Protein AF-A0A163J5F9-F1 (afdb_monomer_lite)

Structure (mmCIF, N/CA/C/O backbone):
data_AF-A0A163J5F9-F1
#
_entry.id   AF-A0A163J5F9-F1
#
loop_
_atom_site.group_PDB
_atom_site.id
_atom_site.type_symbol
_atom_site.label_atom_id
_atom_site.label_alt_id
_atom_site.label_comp_id
_atom_site.label_asym_id
_atom_site.label_entity_id
_atom_site.label_seq_id
_atom_site.pdbx_PDB_ins_code
_atom_site.Cartn_x
_atom_site.Cartn_y
_atom_site.Cartn_z
_atom_site.occupancy
_atom_site.B_iso_or_equiv
_atom_site.auth_seq_id
_atom_site.auth_comp_id
_atom_site.auth_asym_id
_atom_site.auth_atom_id
_atom_site.pdbx_PDB_model_num
ATOM 1 N N . MET A 1 1 ? -19.043 17.646 21.504 1.00 43.28 1 MET A N 1
ATOM 2 C CA . MET A 1 1 ? -18.036 16.569 21.637 1.00 43.28 1 MET A CA 1
ATOM 3 C C . MET A 1 1 ? -16.691 17.097 21.159 1.00 43.28 1 MET A C 1
ATOM 5 O O . MET A 1 1 ? -16.642 17.715 20.105 1.00 43.28 1 MET A O 1
ATOM 9 N N . LYS A 1 2 ? -15.628 16.945 21.956 1.00 47.62 2 LYS A N 1
ATOM 10 C CA . LYS A 1 2 ? -14.284 17.459 21.646 1.00 47.62 2 LYS A CA 1
ATOM 11 C C . LYS A 1 2 ? -13.480 16.305 21.046 1.00 47.62 2 LYS A C 1
ATOM 13 O O . LYS A 1 2 ? -13.042 15.420 21.773 1.00 47.62 2 LYS A O 1
ATOM 18 N N . ILE A 1 3 ? -13.381 16.275 19.721 1.00 58.44 3 ILE A N 1
ATOM 19 C CA . ILE A 1 3 ? -12.647 15.238 18.990 1.00 58.44 3 ILE A CA 1
ATOM 20 C C . ILE A 1 3 ? -11.164 15.413 19.344 1.00 58.44 3 ILE A C 1
ATOM 22 O O . ILE A 1 3 ? -10.617 16.505 19.176 1.00 58.44 3 ILE A O 1
ATOM 26 N N . LYS A 1 4 ? -10.524 14.382 19.916 1.00 56.31 4 LYS A N 1
ATOM 27 C CA . LYS A 1 4 ? -9.075 14.419 20.161 1.00 56.31 4 LYS A CA 1
ATOM 28 C C . LYS A 1 4 ? -8.361 14.576 18.814 1.00 56.31 4 LYS A C 1
ATOM 30 O O . LYS A 1 4 ? -8.773 13.923 17.855 1.00 56.31 4 LYS A O 1
ATOM 35 N N . PRO A 1 5 ? -7.304 15.401 18.731 1.00 55.56 5 PRO A N 1
ATOM 36 C CA . PRO A 1 5 ? -6.516 15.477 17.514 1.00 55.56 5 PRO A CA 1
ATOM 37 C C . PRO A 1 5 ? -5.979 14.077 17.183 1.00 55.56 5 PRO A C 1
ATOM 39 O O . PRO A 1 5 ? -5.646 13.326 18.111 1.00 55.56 5 PRO A O 1
ATOM 42 N N . PRO A 1 6 ? -5.935 13.698 15.894 1.00 61.38 6 PRO A N 1
ATOM 43 C CA . PRO A 1 6 ? -5.368 12.423 15.488 1.00 61.38 6 PRO A CA 1
ATOM 44 C C . PRO A 1 6 ? -3.967 12.311 16.085 1.00 61.38 6 PRO A C 1
ATOM 46 O O . PRO A 1 6 ? -3.190 13.266 16.046 1.00 61.38 6 PRO A O 1
ATOM 49 N N . HIS A 1 7 ? -3.679 11.163 16.699 1.00 64.12 7 HIS A N 1
ATOM 50 C CA . HIS A 1 7 ? -2.363 10.879 17.250 1.00 64.12 7 HIS A CA 1
ATOM 51 C C . HIS A 1 7 ? -1.363 11.072 16.108 1.00 64.12 7 HIS A C 1
ATOM 53 O O . HIS A 1 7 ? -1.398 10.316 15.137 1.00 64.12 7 HIS A O 1
ATOM 59 N N . GLN A 1 8 ? -0.526 12.108 16.178 1.00 62.25 8 GLN A N 1
ATOM 60 C CA . GLN A 1 8 ? 0.567 12.259 15.230 1.00 62.25 8 GLN A CA 1
ATOM 61 C C . GLN A 1 8 ? 1.525 11.107 15.513 1.00 62.25 8 GLN A C 1
ATOM 63 O O . GLN A 1 8 ? 2.284 11.122 16.481 1.00 62.25 8 GLN A O 1
ATOM 68 N N . ALA A 1 9 ? 1.377 10.027 14.748 1.00 64.50 9 ALA A N 1
ATOM 69 C CA . ALA A 1 9 ? 2.325 8.936 14.774 1.00 64.50 9 ALA A CA 1
ATOM 70 C C . ALA A 1 9 ? 3.664 9.492 14.289 1.00 64.50 9 ALA A C 1
ATOM 72 O O . ALA A 1 9 ? 3.702 10.256 13.325 1.00 64.50 9 ALA A O 1
ATOM 73 N N . GLN A 1 10 ? 4.749 9.117 14.966 1.00 78.69 10 GLN A N 1
ATOM 74 C CA . GLN A 1 10 ? 6.090 9.450 14.510 1.00 78.69 10 GLN A CA 1
ATOM 75 C C . GLN A 1 10 ? 6.260 8.876 13.102 1.00 78.69 10 GLN A C 1
ATOM 77 O O . GLN A 1 10 ? 6.264 7.654 12.920 1.00 78.69 10 GLN A O 1
ATOM 82 N N . GLU A 1 11 ? 6.369 9.757 12.113 1.00 79.12 11 GLU A N 1
ATOM 83 C CA . GLU A 1 11 ? 6.632 9.346 10.744 1.00 79.12 11 GLU A CA 1
ATOM 84 C C . GLU A 1 11 ? 7.978 8.620 10.700 1.00 79.12 11 GLU A C 1
ATOM 86 O O . GLU A 1 11 ? 8.940 8.977 11.392 1.00 79.12 11 GLU A O 1
ATOM 91 N N . TRP A 1 12 ? 8.039 7.535 9.933 1.00 86.56 12 TRP A N 1
ATOM 92 C CA . TRP A 1 12 ? 9.281 6.793 9.799 1.00 86.56 12 TRP A CA 1
ATOM 93 C C . TRP A 1 12 ? 10.325 7.654 9.097 1.00 86.56 12 TRP A C 1
ATOM 95 O O . TRP A 1 12 ? 10.031 8.358 8.135 1.00 86.56 12 TRP A O 1
ATOM 105 N N . SER A 1 13 ? 11.579 7.541 9.534 1.00 89.94 13 SER A N 1
ATOM 106 C CA . SER A 1 13 ? 12.681 8.152 8.796 1.00 89.94 13 SER A CA 1
ATOM 107 C C . SER A 1 13 ? 12.756 7.577 7.376 1.00 89.94 13 SER A C 1
ATOM 109 O O . SER A 1 13 ? 12.492 6.391 7.154 1.00 89.94 13 SER A O 1
ATOM 111 N N . TYR A 1 14 ? 13.200 8.390 6.418 1.00 84.25 14 TYR A N 1
ATOM 112 C CA . TYR A 1 14 ? 13.429 7.951 5.038 1.00 84.25 14 TYR A CA 1
ATOM 113 C C . TYR A 1 14 ? 14.292 6.678 4.958 1.00 84.25 14 TYR A C 1
ATOM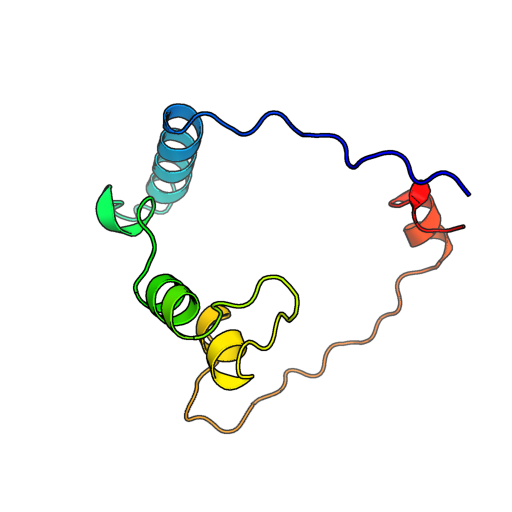 115 O O . TYR A 1 14 ? 14.001 5.769 4.180 1.00 84.25 14 TYR A O 1
ATOM 123 N N . SER A 1 15 ? 15.336 6.593 5.793 1.00 87.25 15 SER A N 1
ATOM 124 C CA . SER A 1 15 ? 16.253 5.450 5.820 1.00 87.25 15 SER A CA 1
ATOM 125 C C . SER A 1 15 ? 15.559 4.174 6.285 1.00 87.25 15 SER A C 1
ATOM 127 O O . SER A 1 15 ? 15.636 3.155 5.601 1.00 87.25 15 SER A O 1
ATOM 129 N N . SER A 1 16 ? 14.840 4.230 7.411 1.00 90.12 16 SER A N 1
ATOM 130 C CA . SER A 1 16 ? 14.137 3.060 7.951 1.00 90.12 16 SER A CA 1
ATOM 131 C C . SER A 1 16 ? 13.024 2.584 7.016 1.00 90.12 16 SER A C 1
ATOM 133 O O . SER A 1 16 ? 12.837 1.381 6.836 1.00 90.12 16 SER A O 1
ATOM 135 N N . HIS A 1 17 ? 12.325 3.516 6.362 1.00 87.38 17 HIS A N 1
ATOM 136 C CA . HIS A 1 17 ? 11.322 3.192 5.351 1.00 87.38 17 HIS A CA 1
ATOM 137 C C . HIS A 1 17 ? 11.945 2.510 4.118 1.00 87.38 17 HIS A C 1
ATOM 139 O O . HIS A 1 17 ? 11.507 1.430 3.718 1.00 87.38 17 HIS A O 1
ATOM 145 N N . SER A 1 18 ? 13.018 3.084 3.560 1.00 84.81 18 SER A N 1
ATOM 146 C CA . SER A 1 18 ? 13.738 2.523 2.408 1.00 84.81 18 SER A CA 1
ATOM 147 C C . SER A 1 18 ? 14.316 1.132 2.694 1.00 84.81 18 SER A C 1
ATOM 149 O O . SER A 1 18 ? 14.262 0.253 1.832 1.00 84.81 18 SER A O 1
ATOM 151 N N . GLU A 1 19 ? 14.895 0.925 3.877 1.00 89.62 19 GLU A N 1
ATOM 152 C CA . GLU A 1 19 ? 15.486 -0.359 4.267 1.00 89.62 19 GLU A CA 1
ATOM 153 C C . GLU A 1 19 ? 14.417 -1.452 4.400 1.00 89.62 19 GLU A C 1
ATOM 155 O O . GLU A 1 19 ? 14.605 -2.569 3.910 1.00 89.62 19 GLU A O 1
ATOM 160 N N . SER A 1 20 ? 13.269 -1.119 4.999 1.00 90.75 20 SER A N 1
ATOM 161 C CA . SER A 1 20 ? 12.129 -2.033 5.124 1.00 90.75 20 SER A CA 1
ATOM 162 C C . SER A 1 20 ? 11.617 -2.497 3.755 1.00 90.75 20 SER A C 1
ATOM 164 O O . SER A 1 20 ? 11.474 -3.699 3.518 1.00 90.75 20 SER A O 1
ATOM 166 N N . ILE A 1 21 ? 11.448 -1.564 2.809 1.00 89.00 21 ILE A N 1
ATOM 167 C CA . ILE A 1 21 ? 11.048 -1.882 1.429 1.00 89.00 21 ILE A CA 1
ATOM 168 C C . ILE A 1 21 ? 12.067 -2.817 0.763 1.00 89.00 21 ILE A C 1
ATOM 170 O O . ILE A 1 21 ? 11.686 -3.805 0.133 1.00 89.00 21 ILE A O 1
ATOM 174 N N . GLY A 1 22 ? 13.366 -2.539 0.917 1.00 88.81 22 GLY A N 1
ATOM 175 C CA . GLY A 1 22 ? 14.429 -3.375 0.356 1.00 88.81 22 GLY A CA 1
ATOM 176 C C . GLY A 1 22 ? 14.374 -4.821 0.859 1.00 88.81 22 GLY A C 1
ATOM 177 O O . GLY A 1 22 ? 14.486 -5.756 0.061 1.00 88.81 22 GLY A O 1
ATOM 178 N N . LYS A 1 23 ? 14.137 -5.016 2.162 1.00 91.25 23 LYS A N 1
ATOM 179 C CA . LYS A 1 23 ? 14.004 -6.349 2.775 1.00 91.25 23 LYS A CA 1
ATOM 180 C C . LYS A 1 23 ? 12.777 -7.100 2.258 1.00 91.25 23 LYS A C 1
ATOM 182 O O . LYS A 1 23 ? 12.902 -8.257 1.859 1.00 91.25 23 LYS A O 1
ATOM 187 N N . 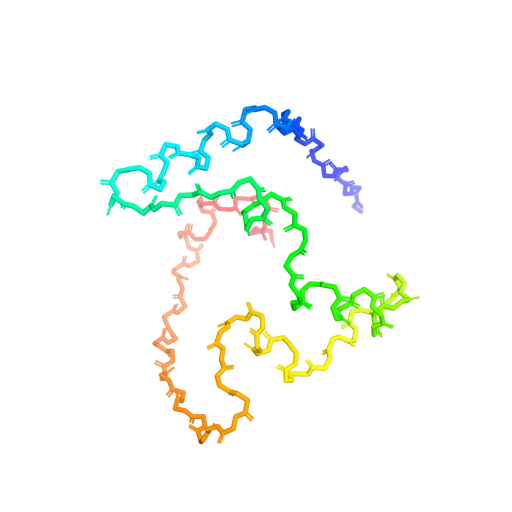ALA A 1 24 ? 11.622 -6.435 2.210 1.00 92.44 24 ALA A N 1
ATOM 188 C CA . ALA A 1 24 ? 10.374 -7.035 1.741 1.00 92.44 24 ALA A CA 1
ATOM 189 C C . ALA A 1 24 ? 10.457 -7.516 0.282 1.00 92.44 24 ALA A C 1
ATOM 191 O O . ALA A 1 24 ? 9.906 -8.562 -0.040 1.00 92.44 24 ALA A O 1
ATOM 192 N N . LEU A 1 25 ? 11.177 -6.790 -0.582 1.00 89.81 25 LEU A N 1
ATOM 193 C CA . LEU A 1 25 ? 11.365 -7.154 -1.994 1.00 89.81 25 LEU A CA 1
ATOM 194 C C . LEU A 1 25 ? 12.458 -8.208 -2.207 1.00 89.81 25 LEU A C 1
ATOM 196 O O . LEU A 1 25 ? 12.355 -9.020 -3.124 1.00 89.81 25 LEU A O 1
ATOM 200 N N . SER A 1 26 ? 13.471 -8.247 -1.339 1.00 89.00 26 SER A N 1
ATOM 201 C CA . SER A 1 26 ? 14.537 -9.253 -1.420 1.00 89.00 26 SER A CA 1
ATOM 202 C C . SER A 1 26 ? 14.029 -10.660 -1.098 1.00 89.00 26 SER A C 1
ATOM 204 O O . SER A 1 26 ? 14.482 -11.619 -1.714 1.00 89.00 26 SER A O 1
ATOM 206 N N . SER A 1 27 ? 13.065 -10.792 -0.177 1.00 92.56 27 SER A N 1
ATOM 207 C CA . SER A 1 27 ? 12.487 -12.089 0.205 1.00 92.56 27 SER A CA 1
ATOM 208 C C . SER A 1 27 ? 11.881 -12.876 -0.976 1.00 92.56 27 SER A C 1
ATOM 210 O O . SER A 1 27 ? 12.195 -14.058 -1.093 1.00 92.56 27 SER A O 1
ATOM 212 N N . PRO A 1 28 ? 11.085 -12.270 -1.881 1.00 95.19 28 PRO A N 1
ATOM 213 C CA . PRO A 1 28 ? 10.629 -12.913 -3.116 1.00 95.19 28 PRO A CA 1
ATOM 214 C C . PRO A 1 28 ? 11.618 -12.802 -4.296 1.00 95.19 28 PRO A C 1
ATOM 216 O O . PRO A 1 28 ? 11.260 -13.166 -5.413 1.00 95.19 28 PRO A O 1
ATOM 219 N N . GLY A 1 29 ? 12.837 -12.280 -4.102 1.00 91.75 29 GLY A N 1
ATOM 220 C CA . GLY A 1 29 ? 13.834 -12.120 -5.174 1.00 91.75 29 GLY A CA 1
ATOM 221 C C . GLY A 1 29 ? 13.547 -10.977 -6.159 1.00 91.75 29 GLY A C 1
ATOM 222 O O . GLY A 1 29 ? 14.070 -10.967 -7.274 1.00 91.75 29 GLY A O 1
ATOM 223 N N . ILE A 1 30 ? 12.720 -10.002 -5.774 1.00 91.19 30 ILE A N 1
ATOM 224 C CA . ILE A 1 30 ? 12.364 -8.859 -6.617 1.00 91.19 30 ILE A CA 1
ATOM 225 C C . ILE A 1 30 ? 13.476 -7.810 -6.555 1.00 91.19 30 ILE A C 1
ATOM 227 O O . ILE A 1 30 ? 13.831 -7.291 -5.495 1.00 91.19 30 ILE A O 1
ATOM 231 N N . ARG A 1 31 ? 14.005 -7.441 -7.724 1.00 87.88 31 ARG A N 1
ATOM 232 C CA . ARG A 1 31 ? 15.034 -6.405 -7.831 1.00 87.88 31 ARG A CA 1
ATOM 233 C C . ARG A 1 31 ? 14.432 -5.019 -7.593 1.00 87.88 31 ARG A C 1
ATOM 235 O O . ARG A 1 31 ? 13.748 -4.474 -8.455 1.00 87.88 31 ARG A O 1
ATOM 242 N N . SER A 1 32 ? 14.762 -4.419 -6.456 1.00 79.31 32 SER A N 1
ATOM 243 C CA . SER A 1 32 ? 14.428 -3.026 -6.151 1.00 79.31 32 SER A CA 1
ATOM 244 C C . SER A 1 32 ? 15.466 -2.063 -6.735 1.00 79.31 32 SER A C 1
ATOM 246 O O . SER A 1 32 ? 16.667 -2.336 -6.719 1.00 79.31 32 SER A O 1
ATOM 248 N N . ASN A 1 33 ? 15.018 -0.906 -7.225 1.00 78.12 33 ASN A N 1
ATOM 249 C CA . ASN A 1 33 ? 15.887 0.243 -7.466 1.00 78.12 33 ASN A CA 1
ATOM 250 C C . ASN A 1 33 ? 15.343 1.472 -6.722 1.00 78.12 33 ASN A C 1
ATOM 252 O O . ASN A 1 33 ? 14.132 1.617 -6.535 1.00 78.12 33 ASN A O 1
ATOM 256 N N . LYS A 1 34 ? 16.243 2.382 -6.328 1.00 71.62 34 LYS A N 1
ATOM 257 C CA . LYS A 1 34 ? 15.907 3.577 -5.531 1.00 71.62 34 LYS A CA 1
ATOM 258 C C . LYS A 1 34 ? 14.829 4.453 -6.187 1.00 71.62 34 LYS A C 1
ATOM 260 O O . LYS A 1 34 ? 14.038 5.078 -5.494 1.00 71.62 34 LYS A O 1
ATOM 265 N N . LYS A 1 35 ? 14.776 4.501 -7.521 1.00 71.31 35 LYS A N 1
ATOM 266 C CA . LYS A 1 35 ? 13.867 5.375 -8.276 1.00 71.31 35 LYS A CA 1
ATOM 267 C C . LYS A 1 35 ? 12.446 4.812 -8.393 1.00 71.31 35 LYS A C 1
ATOM 269 O O . LYS A 1 35 ? 11.522 5.602 -8.532 1.00 71.31 35 LYS A O 1
ATOM 274 N N . THR A 1 36 ? 12.264 3.494 -8.333 1.00 70.56 36 THR A N 1
ATOM 275 C CA . THR A 1 36 ? 10.962 2.850 -8.564 1.00 70.56 36 THR A CA 1
ATOM 276 C C . THR A 1 36 ? 10.071 2.827 -7.324 1.00 70.56 36 THR A C 1
ATOM 278 O O . THR A 1 36 ? 8.866 2.989 -7.472 1.00 70.56 36 THR A O 1
ATOM 281 N N . HIS A 1 37 ? 10.634 2.667 -6.120 1.00 66.38 37 HIS A N 1
ATOM 282 C CA . HIS A 1 37 ? 9.835 2.457 -4.898 1.00 66.38 37 HIS A CA 1
ATOM 283 C C . HIS A 1 37 ? 9.872 3.610 -3.885 1.00 66.38 37 HIS A C 1
ATOM 285 O O . HIS A 1 37 ? 9.130 3.569 -2.913 1.00 66.38 37 HIS A O 1
ATOM 291 N N . ILE A 1 38 ? 10.726 4.621 -4.091 1.00 69.25 38 ILE A N 1
ATOM 292 C CA . ILE A 1 38 ? 10.859 5.762 -3.167 1.00 69.25 38 ILE A CA 1
ATOM 293 C C . ILE A 1 38 ? 10.417 7.083 -3.805 1.00 69.25 38 ILE A C 1
ATOM 295 O O . ILE A 1 38 ? 9.903 7.965 -3.123 1.00 69.25 38 ILE A O 1
ATOM 299 N N . ASN A 1 39 ? 10.593 7.236 -5.117 1.00 75.44 39 ASN A N 1
ATOM 300 C CA . ASN A 1 39 ? 10.117 8.426 -5.811 1.00 75.44 39 ASN A CA 1
ATOM 301 C C . ASN A 1 39 ? 8.649 8.268 -6.217 1.00 75.44 39 ASN A C 1
ATOM 303 O O . ASN A 1 39 ? 8.161 7.166 -6.458 1.00 75.44 39 ASN A O 1
ATOM 307 N N . CYS A 1 40 ? 7.970 9.404 -6.364 1.00 72.75 40 CYS A N 1
ATOM 308 C CA . CYS A 1 40 ? 6.587 9.469 -6.815 1.00 72.75 40 CYS A CA 1
ATOM 309 C C . CYS A 1 40 ? 6.432 8.849 -8.218 1.00 72.75 40 CYS A C 1
ATOM 311 O O . CYS A 1 40 ? 7.002 9.331 -9.206 1.00 72.75 40 CYS A O 1
ATOM 313 N N . GLY A 1 41 ? 5.662 7.760 -8.298 1.00 72.75 41 GLY A N 1
ATOM 314 C C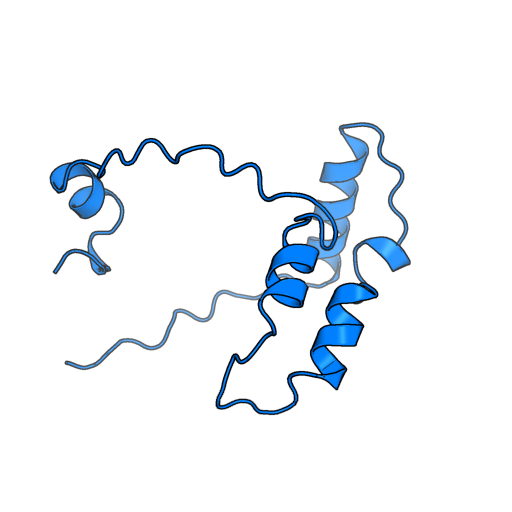A . GLY A 1 41 ? 5.368 7.060 -9.545 1.00 72.75 41 GLY A CA 1
ATOM 315 C C . GLY A 1 41 ? 4.641 7.948 -10.562 1.00 72.75 41 GLY A C 1
ATOM 316 O O . GLY A 1 41 ? 4.059 8.979 -10.231 1.00 72.75 41 GLY A O 1
ATOM 317 N N . SER A 1 42 ? 4.658 7.557 -11.837 1.00 70.38 42 SER A N 1
ATOM 318 C CA . SER A 1 42 ? 4.040 8.346 -12.917 1.00 70.38 42 SER A CA 1
ATOM 319 C C . SER A 1 42 ? 2.538 8.591 -12.713 1.00 70.38 42 SER A C 1
ATOM 321 O O . SER A 1 42 ? 2.073 9.696 -12.978 1.00 70.38 42 SER A O 1
ATOM 323 N N . SER A 1 43 ? 1.797 7.614 -12.180 1.00 68.38 43 SER A N 1
ATOM 324 C CA . SER A 1 43 ? 0.367 7.770 -11.867 1.00 68.38 43 SER A CA 1
ATOM 325 C C . SER A 1 43 ? 0.125 8.792 -10.753 1.00 68.38 43 SER A C 1
ATOM 327 O O . SER A 1 43 ? -0.761 9.633 -10.870 1.00 68.38 43 SER A O 1
ATOM 329 N N . ALA A 1 44 ? 0.964 8.792 -9.715 1.00 67.75 44 ALA A N 1
ATOM 330 C CA . ALA A 1 44 ? 0.882 9.766 -8.630 1.00 67.75 44 ALA A CA 1
ATOM 331 C C . ALA A 1 44 ? 1.261 11.186 -9.101 1.00 67.75 44 ALA A C 1
ATOM 333 O O . ALA A 1 44 ? 0.615 12.159 -8.716 1.00 67.75 44 ALA A O 1
ATOM 334 N N . ARG A 1 45 ? 2.217 11.319 -10.035 1.00 74.31 45 ARG A N 1
ATOM 335 C CA . ARG A 1 45 ? 2.516 12.611 -10.684 1.00 74.31 45 ARG A CA 1
ATOM 336 C C . ARG A 1 45 ? 1.347 13.152 -11.513 1.00 74.31 45 ARG A C 1
ATOM 338 O O . ARG A 1 45 ? 1.137 14.359 -11.527 1.00 74.31 45 ARG A O 1
ATOM 345 N N . ARG A 1 46 ? 0.563 12.287 -12.170 1.00 67.50 46 ARG A N 1
ATOM 346 C CA . ARG A 1 46 ? -0.656 12.700 -12.893 1.00 67.50 46 ARG A CA 1
ATOM 347 C C . ARG A 1 46 ? -1.721 13.252 -11.934 1.00 67.50 46 ARG A C 1
ATOM 349 O O . ARG A 1 46 ? -2.378 14.232 -12.276 1.00 67.50 46 ARG A O 1
ATOM 356 N N . ALA A 1 47 ? -1.841 12.685 -10.731 1.00 64.19 47 ALA A N 1
ATOM 357 C CA . ALA A 1 47 ? -2.747 13.197 -9.704 1.00 64.19 47 ALA A CA 1
ATOM 358 C C . ALA A 1 47 ? -2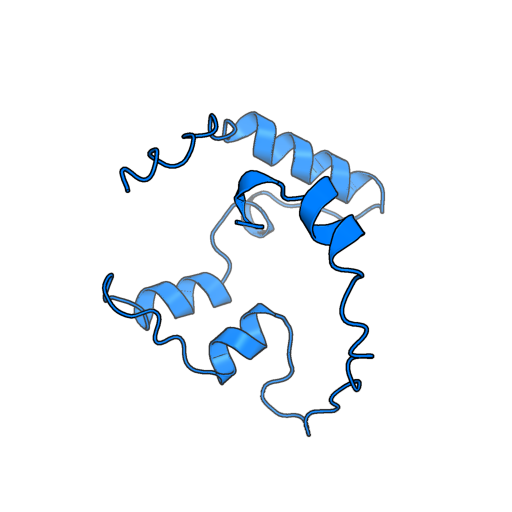.344 14.595 -9.206 1.00 64.19 47 ALA A C 1
ATOM 360 O O . ALA A 1 47 ? -3.212 15.444 -9.055 1.00 64.19 47 ALA A O 1
ATOM 361 N N . GLY A 1 48 ? -1.046 14.876 -9.049 1.00 64.88 48 GLY A N 1
ATOM 362 C CA . GLY A 1 48 ? -0.566 16.208 -8.649 1.00 64.88 48 GLY A CA 1
ATOM 363 C C . GLY A 1 48 ? -0.881 17.334 -9.646 1.00 64.88 48 GLY A C 1
ATOM 364 O O . GLY A 1 48 ? -0.937 18.491 -9.253 1.00 64.88 48 GLY A O 1
ATOM 365 N N . ILE A 1 49 ? -1.119 17.006 -10.922 1.00 63.53 49 ILE A N 1
ATOM 366 C CA . ILE A 1 49 ? -1.498 17.982 -11.961 1.00 63.53 49 ILE A CA 1
ATOM 367 C C . ILE A 1 49 ? -3.022 18.189 -12.004 1.00 63.53 49 ILE A C 1
ATOM 369 O O . ILE A 1 49 ? -3.484 19.300 -12.239 1.00 63.53 49 ILE A O 1
ATOM 373 N N . VAL A 1 50 ? -3.809 17.127 -11.787 1.00 60.22 50 VAL A N 1
ATOM 374 C CA . VAL A 1 50 ? -5.285 17.158 -11.869 1.00 60.22 50 VAL A CA 1
ATOM 375 C C . VAL A 1 50 ? -5.952 17.581 -10.553 1.00 60.22 50 VAL A C 1
ATOM 377 O O . VAL A 1 50 ? -7.042 18.143 -10.583 1.00 60.22 50 VAL A O 1
ATOM 380 N N . CYS A 1 51 ? -5.327 17.327 -9.400 1.00 59.69 51 CYS A N 1
ATOM 381 C CA . CYS A 1 51 ? -5.967 17.394 -8.080 1.00 59.69 51 CYS A CA 1
ATOM 382 C C . CYS A 1 51 ? -5.515 18.605 -7.234 1.00 59.69 51 CYS A C 1
ATOM 384 O O . CYS A 1 51 ? -5.311 18.484 -6.032 1.00 59.69 51 CYS A O 1
ATOM 386 N N . ALA A 1 52 ? -5.334 19.773 -7.855 1.00 52.53 52 ALA A N 1
ATOM 387 C CA . ALA A 1 52 ? -4.739 20.966 -7.236 1.00 52.53 52 ALA A CA 1
ATOM 388 C C . ALA A 1 52 ? -5.675 21.797 -6.319 1.00 52.53 52 ALA A C 1
ATOM 390 O O . ALA A 1 52 ? -5.466 22.998 -6.187 1.00 52.53 52 ALA A O 1
ATOM 391 N N . ASN A 1 53 ? -6.695 21.205 -5.688 1.00 58.78 53 ASN A N 1
ATOM 392 C CA . ASN A 1 53 ? -7.535 21.906 -4.703 1.00 58.78 53 ASN A CA 1
ATOM 393 C C . ASN A 1 53 ? -7.663 21.068 -3.425 1.00 58.78 53 ASN A C 1
ATOM 395 O O . ASN A 1 53 ? -8.168 19.947 -3.472 1.00 58.78 53 ASN A O 1
ATOM 399 N N . GLU A 1 54 ? -7.216 21.613 -2.290 1.00 57.88 54 GLU A N 1
ATOM 400 C CA . GLU A 1 54 ? -7.177 20.905 -0.997 1.00 57.88 54 GLU A CA 1
ATOM 401 C C . GLU A 1 54 ? -8.569 20.624 -0.405 1.00 57.88 54 GLU A C 1
ATOM 403 O O . GLU A 1 54 ? -8.716 19.764 0.460 1.00 57.88 54 GLU A O 1
ATOM 408 N N . ASP A 1 55 ? -9.610 21.270 -0.936 1.00 57.69 55 ASP A N 1
ATOM 409 C CA . ASP A 1 55 ? -10.962 21.207 -0.374 1.00 57.69 55 ASP A CA 1
ATOM 410 C C . ASP A 1 55 ? -11.857 20.136 -1.017 1.00 57.69 55 ASP A C 1
ATOM 412 O O . ASP A 1 55 ? -12.977 19.901 -0.561 1.00 57.69 55 ASP A O 1
ATOM 416 N N . GLN A 1 56 ? -11.395 19.471 -2.083 1.00 53.47 56 GLN A N 1
ATOM 417 C CA . GLN A 1 56 ? -12.205 18.525 -2.851 1.00 53.47 56 GLN A CA 1
ATOM 418 C C . GLN A 1 56 ? -11.346 17.393 -3.430 1.00 53.47 56 GLN A C 1
ATOM 420 O O . GLN A 1 56 ? -10.655 17.557 -4.434 1.00 53.47 56 GLN A O 1
ATOM 425 N N . ILE A 1 57 ? -11.453 16.192 -2.846 1.00 55.69 57 ILE A N 1
ATOM 426 C CA . ILE A 1 57 ? -10.920 14.948 -3.431 1.00 55.69 57 ILE A CA 1
ATOM 427 C C . ILE A 1 57 ? -11.808 14.556 -4.627 1.00 55.69 57 ILE A C 1
ATOM 429 O O . ILE A 1 57 ? -12.566 13.590 -4.584 1.00 55.69 57 ILE A O 1
ATOM 433 N N . HIS A 1 58 ? -11.748 15.330 -5.709 1.00 63.84 58 HIS A N 1
ATOM 434 C CA . HIS A 1 58 ? -12.390 15.022 -6.987 1.00 63.84 58 HIS A CA 1
ATOM 435 C C . HIS A 1 58 ? -11.376 14.338 -7.909 1.00 63.84 58 HIS A C 1
ATOM 437 O O . HIS A 1 58 ? -11.015 14.839 -8.972 1.00 63.84 58 HIS A O 1
ATOM 443 N N . LEU A 1 59 ? -10.895 13.163 -7.494 1.00 68.12 59 LEU A N 1
ATOM 444 C CA . LEU A 1 59 ? -10.136 12.288 -8.385 1.00 68.12 59 LEU A CA 1
ATOM 445 C C . LEU A 1 59 ? -11.119 11.660 -9.388 1.00 68.12 59 LEU A C 1
ATOM 447 O O . LEU A 1 59 ? -12.077 11.009 -8.961 1.00 68.12 59 LEU A O 1
ATOM 451 N N . PRO A 1 60 ? -10.910 11.804 -10.711 1.00 74.56 60 PRO A N 1
ATOM 452 C CA . PRO A 1 60 ? -11.733 11.118 -11.698 1.00 74.56 60 PRO A CA 1
ATOM 453 C C . PRO A 1 60 ? -11.776 9.614 -11.414 1.00 74.56 60 PRO A C 1
ATOM 455 O O . PRO A 1 60 ? -10.748 9.003 -11.113 1.00 74.56 60 PRO A O 1
ATOM 458 N N . ARG A 1 61 ? -12.959 9.002 -11.536 1.00 74.44 61 ARG A N 1
ATOM 459 C CA . ARG A 1 61 ? -13.187 7.573 -11.247 1.00 74.44 61 ARG A CA 1
ATOM 460 C C . ARG A 1 61 ? -12.177 6.658 -11.943 1.00 74.44 61 ARG A C 1
ATOM 462 O O . ARG A 1 61 ? -11.717 5.684 -11.357 1.00 74.44 61 ARG A O 1
ATOM 469 N N . GLU A 1 62 ? -11.827 6.986 -13.181 1.00 72.94 62 GLU A N 1
ATOM 470 C CA .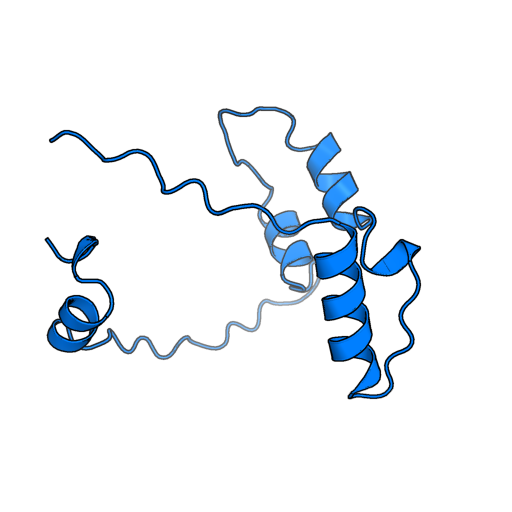 GLU A 1 62 ? -10.830 6.267 -13.977 1.00 72.94 62 GLU A CA 1
ATOM 471 C C . GLU A 1 62 ? -9.424 6.358 -13.376 1.00 72.94 62 GLU A C 1
ATOM 473 O O . GLU A 1 62 ? -8.692 5.372 -13.374 1.00 72.94 62 GLU A O 1
ATOM 478 N N . MET A 1 63 ? -9.054 7.511 -12.812 1.00 76.69 63 MET A N 1
ATOM 479 C CA . MET A 1 63 ? -7.765 7.702 -12.150 1.00 76.69 63 MET A CA 1
ATOM 480 C C . MET A 1 63 ? -7.696 6.915 -10.843 1.00 76.69 63 MET A C 1
ATOM 482 O O . MET A 1 63 ? -6.714 6.217 -10.605 1.00 76.69 63 MET A O 1
ATOM 486 N N . MET A 1 64 ? -8.760 6.958 -10.038 1.00 79.94 64 MET A N 1
ATOM 487 C CA . MET A 1 64 ? -8.849 6.159 -8.814 1.00 79.94 64 MET A CA 1
ATOM 488 C C . MET A 1 64 ? -8.831 4.656 -9.124 1.00 79.94 64 MET A C 1
ATOM 490 O O . MET A 1 64 ? -8.192 3.885 -8.413 1.00 79.94 64 MET A O 1
ATOM 494 N N . GLY A 1 65 ? -9.461 4.255 -10.233 1.00 76.88 65 GLY A N 1
ATOM 495 C CA . GLY A 1 65 ? -9.382 2.902 -10.772 1.00 76.88 65 GLY A CA 1
ATOM 496 C C . GLY A 1 65 ? -7.953 2.510 -11.148 1.00 76.88 65 GLY A C 1
ATOM 497 O O . GLY A 1 65 ? -7.432 1.529 -10.630 1.00 76.88 65 GLY A O 1
ATOM 498 N N . SER A 1 66 ? -7.288 3.308 -11.981 1.00 77.38 66 SER A N 1
ATOM 499 C CA . SER A 1 66 ? -5.914 3.040 -12.420 1.00 77.38 66 SER A CA 1
ATOM 500 C C . SER A 1 66 ? -4.895 3.047 -11.273 1.00 77.38 66 SER A C 1
ATOM 502 O O . SER A 1 66 ? -3.878 2.373 -11.394 1.00 77.38 66 SER A O 1
ATOM 504 N N . MET A 1 67 ? -5.127 3.794 -10.186 1.00 79.75 67 MET A N 1
ATOM 505 C CA . MET A 1 67 ? -4.263 3.774 -8.994 1.00 79.75 67 MET A CA 1
ATOM 506 C C . MET A 1 67 ? -4.419 2.498 -8.162 1.00 79.75 67 MET A C 1
ATOM 508 O O . MET A 1 67 ? -3.500 2.131 -7.441 1.00 79.75 67 MET A O 1
ATOM 512 N N . ALA A 1 68 ? -5.574 1.846 -8.256 1.00 80.56 68 ALA A N 1
ATOM 513 C CA . ALA A 1 68 ? -5.853 0.554 -7.643 1.00 80.56 68 ALA A CA 1
ATOM 514 C C . ALA A 1 68 ? -5.732 -0.600 -8.660 1.00 80.56 68 ALA A C 1
ATOM 516 O O . ALA A 1 68 ? -6.341 -1.651 -8.472 1.00 80.56 68 ALA A O 1
ATOM 517 N N . ASP A 1 69 ? -4.982 -0.377 -9.748 1.00 75.94 69 ASP A N 1
ATOM 518 C CA . ASP A 1 69 ? -4.705 -1.339 -10.821 1.00 75.94 69 ASP A CA 1
ATOM 519 C C . ASP A 1 69 ? -5.955 -1.888 -11.541 1.00 75.94 69 ASP A C 1
ATOM 521 O O . ASP A 1 69 ? -5.914 -2.931 -12.199 1.00 75.94 69 ASP A O 1
ATOM 525 N N . PHE A 1 70 ? -7.083 -1.171 -11.482 1.00 74.69 70 PHE A N 1
ATOM 526 C CA . PHE A 1 70 ? -8.244 -1.483 -12.311 1.00 74.69 70 PHE A CA 1
ATOM 527 C C . PHE A 1 70 ? -7.977 -1.097 -13.769 1.00 74.69 70 PHE A C 1
ATOM 529 O O . PHE A 1 70 ? -7.489 -0.006 -14.070 1.00 74.69 70 PHE A O 1
ATOM 536 N N . SER A 1 71 ? -8.355 -1.986 -14.693 1.00 72.56 71 SER A N 1
ATOM 537 C CA . SER A 1 71 ? -8.286 -1.706 -16.129 1.00 72.56 71 SER A CA 1
ATOM 538 C C . SER A 1 71 ? -9.151 -0.498 -16.491 1.00 72.56 71 SER A C 1
ATOM 540 O O . SER A 1 71 ? -10.325 -0.435 -16.128 1.00 72.56 71 SER A O 1
ATOM 542 N N . THR A 1 72 ? -8.586 0.433 -17.259 1.00 65.94 72 THR A N 1
ATOM 543 C CA . THR A 1 72 ? -9.298 1.602 -17.798 1.00 65.94 72 THR A CA 1
ATOM 544 C C . THR A 1 72 ? -10.160 1.264 -19.016 1.00 65.94 72 THR A C 1
ATOM 546 O O . THR A 1 72 ? -11.081 2.006 -19.328 1.00 65.94 72 THR A O 1
ATOM 549 N N . ASN A 1 73 ? -9.877 0.145 -19.698 1.00 68.25 73 ASN A N 1
ATOM 550 C CA . ASN A 1 73 ? -10.442 -0.202 -21.012 1.00 68.25 73 ASN A CA 1
ATOM 551 C C . ASN A 1 73 ? -11.267 -1.505 -21.016 1.00 68.25 73 ASN A C 1
ATOM 553 O O . ASN A 1 73 ? -11.660 -1.986 -22.078 1.00 68.25 73 ASN A O 1
ATOM 557 N N . GLY A 1 74 ? -11.505 -2.122 -19.857 1.00 58.19 74 GLY A N 1
ATOM 558 C CA . GLY A 1 74 ? -12.117 -3.448 -19.758 1.00 58.19 74 GLY A CA 1
ATOM 559 C C . GLY A 1 74 ? -13.490 -3.421 -19.101 1.00 58.19 74 GLY A C 1
ATOM 560 O O . GLY A 1 74 ? -13.668 -2.785 -18.067 1.00 58.19 74 GLY A O 1
ATOM 561 N N . ARG A 1 75 ? -14.446 -4.166 -19.675 1.00 65.50 75 ARG A N 1
ATOM 562 C CA . ARG A 1 75 ? -15.727 -4.527 -19.042 1.00 65.50 75 ARG A CA 1
ATOM 563 C C . ARG A 1 75 ? -15.478 -4.888 -17.573 1.00 65.50 75 ARG A C 1
ATOM 565 O O . ARG A 1 75 ? -14.787 -5.866 -17.302 1.00 65.50 75 ARG A O 1
ATOM 572 N N . PHE A 1 76 ? -15.995 -4.080 -16.648 1.00 60.41 76 PHE A N 1
ATOM 573 C CA . PHE A 1 76 ? -15.809 -4.280 -15.213 1.00 60.41 76 PHE A CA 1
ATOM 574 C C . PHE A 1 76 ? -16.312 -5.675 -14.818 1.00 60.41 76 PHE A C 1
ATOM 576 O O . PHE A 1 76 ? -17.515 -5.922 -14.813 1.00 60.41 76 PHE A O 1
ATOM 583 N N . VAL A 1 77 ? -15.407 -6.593 -14.475 1.00 62.88 77 VAL A N 1
ATOM 584 C CA . VAL A 1 77 ? -15.780 -7.851 -13.821 1.00 62.88 77 VAL A CA 1
ATOM 585 C C . VAL A 1 77 ? -15.813 -7.556 -12.328 1.00 62.88 77 VAL A C 1
ATOM 587 O O . VAL A 1 77 ? -14.794 -7.606 -11.643 1.00 62.88 77 VAL A O 1
ATOM 590 N N . TYR A 1 78 ? -16.977 -7.146 -11.825 1.00 65.12 78 TYR A N 1
ATOM 591 C CA . TYR A 1 78 ? -17.172 -7.000 -10.388 1.00 65.12 78 TYR A CA 1
ATOM 592 C C . TYR 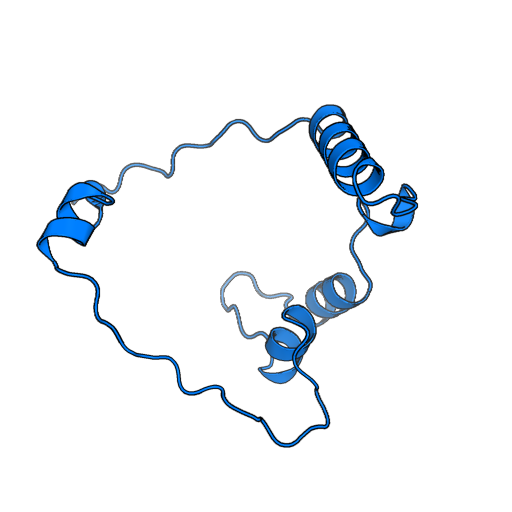A 1 78 ? -17.236 -8.400 -9.780 1.00 65.12 78 TYR A C 1
ATOM 594 O O . TYR A 1 78 ? -18.218 -9.119 -9.960 1.00 65.12 78 TYR A O 1
ATOM 602 N N . LEU A 1 79 ? -16.191 -8.796 -9.054 1.00 67.12 79 LEU A N 1
ATOM 603 C CA . LEU A 1 79 ? -16.338 -9.849 -8.057 1.00 67.12 79 LEU A CA 1
ATOM 604 C C . LEU A 1 79 ? -17.380 -9.350 -7.057 1.00 67.12 79 LEU A C 1
ATOM 606 O O . LEU A 1 79 ? -17.141 -8.363 -6.358 1.00 67.12 79 LEU A O 1
ATOM 610 N N . ALA A 1 80 ? -18.546 -10.001 -7.035 1.00 71.44 80 ALA A N 1
ATOM 611 C CA . ALA A 1 80 ? -19.572 -9.723 -6.047 1.00 71.44 80 ALA A CA 1
ATOM 612 C C . ALA A 1 80 ? -18.924 -9.818 -4.666 1.00 71.44 80 ALA A C 1
ATOM 614 O O . ALA A 1 80 ? -18.469 -10.888 -4.257 1.00 71.44 80 ALA A O 1
ATOM 615 N N . ARG A 1 81 ? -18.825 -8.687 -3.959 1.00 66.88 81 ARG A N 1
ATOM 616 C CA . ARG A 1 81 ? -18.390 -8.720 -2.567 1.00 66.88 81 ARG A CA 1
ATOM 617 C C . ARG A 1 81 ? -19.399 -9.579 -1.821 1.00 66.88 81 ARG A C 1
ATOM 619 O O . ARG A 1 81 ? -20.585 -9.259 -1.815 1.00 66.88 81 ARG A O 1
ATOM 626 N N . ALA A 1 82 ? -18.931 -10.649 -1.186 1.00 69.62 82 ALA A N 1
ATOM 627 C CA . ALA A 1 82 ? -19.713 -11.302 -0.154 1.00 69.62 82 ALA A CA 1
ATOM 628 C C . ALA A 1 82 ? -19.934 -10.255 0.945 1.00 69.62 82 ALA A C 1
ATOM 630 O O . ALA A 1 82 ? -19.014 -9.922 1.693 1.00 69.62 82 ALA A O 1
ATOM 631 N N . ALA A 1 83 ? -21.126 -9.661 0.973 1.00 63.66 83 ALA A N 1
ATOM 632 C CA . ALA A 1 83 ? -21.509 -8.665 1.958 1.00 63.66 83 ALA A CA 1
ATOM 633 C C . ALA A 1 83 ? -21.810 -9.376 3.282 1.00 63.66 83 ALA A C 1
ATOM 635 O O . ALA A 1 83 ? -22.955 -9.497 3.707 1.00 63.66 83 ALA A O 1
ATOM 636 N N . LEU A 1 84 ? -20.766 -9.905 3.916 1.00 76.94 84 LEU A N 1
ATOM 637 C CA . LEU A 1 84 ? -20.838 -10.311 5.307 1.00 76.94 84 LEU A CA 1
ATOM 638 C C . LEU A 1 84 ? -20.657 -9.046 6.135 1.00 76.94 84 LEU A C 1
ATOM 640 O O . LEU A 1 84 ? -19.548 -8.529 6.260 1.00 76.94 84 LEU A O 1
ATOM 644 N N . ASN A 1 85 ? -21.759 -8.531 6.677 1.00 77.88 85 ASN A N 1
ATOM 645 C CA . ASN A 1 85 ? -21.669 -7.525 7.724 1.00 77.88 85 ASN A CA 1
ATOM 646 C C . ASN A 1 85 ? -20.998 -8.194 8.934 1.00 77.88 85 ASN A C 1
ATOM 648 O O . ASN A 1 85 ? -21.538 -9.182 9.443 1.00 77.88 85 ASN A O 1
ATOM 652 N N . PRO A 1 86 ? -19.817 -7.726 9.377 1.00 81.75 86 PRO A N 1
ATOM 653 C CA . PRO A 1 86 ? -19.170 -8.301 10.546 1.00 81.75 86 PRO A CA 1
ATOM 654 C C . PRO A 1 86 ? -20.094 -8.170 11.772 1.00 81.75 86 PRO A C 1
ATOM 656 O O . PRO A 1 86 ? -20.800 -7.164 11.894 1.00 81.75 86 PRO A O 1
ATOM 659 N N . PRO A 1 87 ? -20.114 -9.152 12.695 1.00 88.38 87 PRO A N 1
ATOM 660 C CA . PRO A 1 87 ? -20.949 -9.076 13.889 1.00 88.38 87 PRO A CA 1
ATOM 661 C C . PRO A 1 87 ? -20.653 -7.800 14.680 1.00 88.38 87 PRO A C 1
ATOM 663 O O . PRO A 1 87 ? -19.495 -7.500 14.970 1.00 88.38 87 PRO A O 1
ATOM 666 N N . THR A 1 88 ? -21.689 -7.069 15.095 1.00 85.75 88 THR A N 1
ATOM 667 C CA . THR A 1 88 ? -21.531 -5.798 15.823 1.00 85.75 88 THR A CA 1
ATOM 668 C C . THR A 1 88 ? -20.690 -5.948 17.095 1.00 85.75 88 THR A C 1
ATOM 670 O O . THR A 1 88 ? -19.939 -5.043 17.451 1.00 85.75 88 THR A O 1
ATOM 673 N N . SER A 1 89 ? -20.760 -7.104 17.763 1.00 89.44 89 SER A N 1
ATOM 674 C CA . SER A 1 89 ? -19.925 -7.433 18.927 1.00 89.44 89 SER A CA 1
ATOM 675 C C . SER A 1 89 ? -18.430 -7.486 18.594 1.00 89.44 89 SER A C 1
ATOM 677 O O . SER A 1 89 ? -17.606 -7.035 19.389 1.00 89.44 89 SER A O 1
ATOM 679 N N . LEU A 1 90 ? -18.071 -7.986 17.410 1.00 88.00 90 LEU A N 1
ATOM 680 C CA . LEU A 1 90 ? -16.696 -8.042 16.920 1.00 88.00 90 LEU A CA 1
ATOM 681 C C . LEU A 1 90 ? -16.192 -6.641 16.557 1.00 88.00 90 LEU A C 1
ATOM 683 O O . LEU A 1 90 ? -15.084 -6.273 16.944 1.00 88.00 90 LEU A O 1
ATOM 687 N N . CYS A 1 91 ? -17.025 -5.827 15.902 1.00 87.69 91 CYS A N 1
ATOM 688 C CA . CYS A 1 91 ? -16.694 -4.432 15.594 1.00 87.69 91 CYS A CA 1
ATOM 689 C C . CYS A 1 91 ? -16.455 -3.603 16.861 1.00 87.69 91 CYS A C 1
ATOM 691 O O . CYS A 1 91 ? -15.438 -2.920 16.951 1.00 87.69 91 CYS A O 1
ATOM 693 N N . LYS A 1 92 ? -17.336 -3.726 17.863 1.00 88.31 92 LYS A N 1
ATOM 694 C CA . LYS A 1 92 ? -17.203 -3.051 19.165 1.00 88.31 92 LYS A CA 1
ATOM 695 C C . LYS A 1 92 ? -15.927 -3.445 19.909 1.00 88.31 92 LYS A C 1
ATOM 697 O O . LYS A 1 92 ? -15.326 -2.622 20.589 1.00 88.31 92 LYS A O 1
ATOM 702 N N . LYS A 1 93 ? -15.497 -4.702 19.770 1.00 91.62 93 LYS A N 1
ATOM 703 C CA . LYS A 1 93 ? -14.290 -5.213 20.430 1.00 91.62 93 LYS A CA 1
ATOM 704 C C . LYS A 1 93 ? -12.997 -4.765 19.741 1.00 91.62 93 LYS A C 1
ATOM 706 O O . LYS A 1 93 ? -12.024 -4.485 20.432 1.00 91.62 93 LYS A O 1
ATOM 711 N N . LEU A 1 94 ? -12.974 -4.717 18.406 1.00 90.81 94 LEU A N 1
ATOM 712 C CA . LEU A 1 94 ? -11.784 -4.331 17.632 1.00 90.81 94 LEU A CA 1
ATOM 713 C C . LEU A 1 94 ? -11.619 -2.814 17.500 1.00 90.81 94 LEU A C 1
ATOM 715 O O . LEU A 1 94 ? -10.494 -2.321 17.508 1.00 90.81 94 LEU A O 1
ATOM 719 N N . PHE A 1 95 ? -12.726 -2.079 17.396 1.00 87.69 95 PHE A N 1
ATOM 720 C CA . PHE A 1 95 ? -12.732 -0.632 17.188 1.00 87.69 95 PHE A CA 1
ATOM 721 C C . PHE A 1 95 ? -13.612 0.079 18.227 1.00 87.69 95 PHE A C 1
ATOM 723 O O . PHE A 1 95 ? -14.594 0.730 17.866 1.00 87.69 95 PHE A O 1
ATOM 730 N N . PRO A 1 96 ? -13.260 -0.002 19.523 1.00 83.88 96 PRO A N 1
ATOM 731 C CA . PRO A 1 96 ? -14.096 0.517 20.607 1.00 83.88 96 PRO A CA 1
ATOM 732 C C . PRO A 1 96 ? -14.328 2.032 20.531 1.00 83.88 96 PRO A C 1
ATOM 734 O O . PRO A 1 96 ? -15.353 2.517 20.987 1.00 83.88 96 PRO A O 1
ATOM 737 N N . ALA A 1 97 ? -13.401 2.782 19.925 1.00 82.38 97 ALA A N 1
ATOM 738 C CA . ALA A 1 97 ? -13.513 4.233 19.757 1.00 82.38 97 ALA A CA 1
ATOM 739 C C . ALA A 1 97 ? -14.429 4.664 18.595 1.00 82.38 97 ALA A C 1
ATOM 741 O O . ALA A 1 97 ? -14.746 5.842 18.485 1.00 82.38 97 ALA A O 1
ATOM 742 N N . ILE A 1 98 ? -14.807 3.738 17.707 1.00 80.50 98 ILE A N 1
ATOM 743 C CA . ILE A 1 98 ? -15.636 4.015 16.521 1.00 80.50 98 ILE A CA 1
ATOM 744 C C . ILE A 1 98 ? -17.078 3.531 16.743 1.00 80.50 98 ILE A C 1
ATOM 746 O O . ILE A 1 98 ? -17.987 3.942 16.034 1.00 80.50 98 ILE A O 1
ATOM 750 N N . SER A 1 99 ? -17.302 2.649 17.720 1.00 68.00 99 SER A N 1
ATOM 751 C CA . SER A 1 99 ? -18.564 1.934 17.911 1.00 68.00 99 SER A CA 1
ATOM 752 C C . SER A 1 99 ? -19.532 2.564 18.925 1.00 68.00 99 SER A C 1
ATOM 754 O O . SER A 1 99 ? -20.280 1.814 19.562 1.00 68.00 99 SER A O 1
ATOM 756 N N . GLU A 1 100 ? -19.465 3.884 19.119 1.00 59.81 100 GLU A N 1
ATOM 757 C CA . GLU A 1 100 ? -20.395 4.648 19.974 1.00 59.81 100 GLU A CA 1
ATOM 758 C C . GLU A 1 100 ? -21.793 4.739 19.345 1.00 59.81 100 GLU A C 1
ATOM 760 O O . GLU A 1 100 ? -21.886 5.043 18.134 1.00 59.81 100 GLU A O 1
#

pLDDT: mean 74.27, std 12.14, range [43.28, 95.19]

Organism: Absidia glauca (NCBI:txid4829)

Radius of gyration: 19.38 Å; chains: 1; bounding box: 38×35×43 Å

Secondary structure (DSSP, 8-state):
--PPPP----PPPHHHHHHHHHHHHHTTT----HHHHSSPPHHHHHHHHH---TT-----HHHHHHHTT--SSS----------PPPHHHHHHH-TTT--

Foldseek 3Di:
DDDPDPPPDPDDDPVVVVVVVVVVCVVVPHDDDCCPPNDQDPLSVVCVVVVPDPVDPPDPPLSVCVVVVHDSPDDDPDPPPPPDPPPLVVCCVVPVVVSD

InterPro domains:
  IPR038279 Ndc10, domain 2 superfamily [G3DSA:1.10.443.20] (3-100)

Sequence (100 aa):
MKIKPPHQAQEWSYSSHSESIGKALSSPGIRSNKKTHINCGSSARRAGIVCANEDQIHLPREMMGSMADFSTNGRFVYLARAALNPPTSLCKKLFPAISE